Protein AF-A0A183T963-F1 (afdb_monomer)

pLDDT: mean 76.19, std 14.83, range [34.94, 96.5]

Foldseek 3Di:
DVVVCVVDVDDQQRVLVVLLVPADPVLSVVLVPDDPPDGSVRSVVSSVVVVVVVVPDDPDPVVVPPDCPPDPVNVVVVVVVVVVVVVVVVVVVVVVVVVVVVVVPPVPPVPVPPPPPPVQADPQCVVPNLNRPDGDPRHPDDHPPDD

Organism: Schistocephalus solidus (NCBI:txid70667)

Sequence (147 aa):
MQTLRGELHIDDKLFRGMFLERLHTDVQTVLASGSEDFSVSRLAEMADRMTEVQRFQPPSIAQLSTSPLLTPKEQLVTQMAIMTAEMASLTLQLARLTSRRSSSRSPSRHRSCSRRRTADVCWYHTNFGSKAHLCSSLCSLESPQGN

Structure (mmCIF, N/CA/C/O backbone):
data_AF-A0A183T963-F1
#
_entry.id   AF-A0A183T963-F1
#
loop_
_atom_site.group_PDB
_atom_site.id
_atom_site.type_symbol
_atom_site.label_atom_id
_atom_site.label_alt_id
_atom_site.label_comp_id
_atom_site.label_asym_id
_atom_site.label_entity_id
_atom_site.label_seq_id
_atom_site.pdbx_PDB_ins_code
_atom_site.Cartn_x
_atom_site.Cartn_y
_atom_site.Cartn_z
_atom_site.occupancy
_atom_site.B_iso_or_equiv
_atom_site.auth_seq_id
_atom_site.auth_comp_id
_atom_site.auth_asym_id
_atom_site.auth_atom_id
_atom_site.pdbx_PDB_model_num
ATOM 1 N N . MET A 1 1 ? -17.654 8.344 25.001 1.00 58.47 1 MET A N 1
ATOM 2 C CA . MET A 1 1 ? -18.674 7.379 24.521 1.00 58.47 1 MET A CA 1
ATOM 3 C C . MET A 1 1 ? -20.004 7.513 25.259 1.00 58.47 1 MET A C 1
ATOM 5 O O . MET A 1 1 ? -21.012 7.622 24.581 1.00 58.47 1 MET A O 1
ATOM 9 N N . GLN A 1 2 ? -20.046 7.602 26.597 1.00 60.16 2 GLN A N 1
ATOM 10 C CA . GLN A 1 2 ? -21.309 7.837 27.331 1.00 60.16 2 GLN A CA 1
ATOM 11 C C . GLN A 1 2 ? -22.009 9.162 26.971 1.00 60.16 2 GLN A C 1
ATOM 13 O O . GLN A 1 2 ? -23.231 9.225 26.966 1.00 60.16 2 GLN A O 1
ATOM 18 N N . THR A 1 3 ? -21.250 10.190 26.581 1.00 60.44 3 THR A N 1
ATOM 19 C CA . THR A 1 3 ? -21.779 11.494 26.147 1.00 60.44 3 THR A CA 1
ATOM 20 C C . THR A 1 3 ? -22.679 11.404 24.907 1.00 60.44 3 THR A C 1
ATOM 22 O O . THR A 1 3 ? -23.578 12.216 24.761 1.00 60.44 3 THR A O 1
ATOM 25 N N . LEU A 1 4 ? -22.498 10.392 24.043 1.00 60.12 4 LEU A N 1
ATOM 26 C CA . LEU A 1 4 ? -23.341 10.190 22.851 1.00 60.12 4 LEU A CA 1
ATOM 27 C C . LEU A 1 4 ? -24.723 9.603 23.190 1.00 60.12 4 LEU A C 1
ATOM 29 O O . LEU A 1 4 ? -25.673 9.801 22.441 1.00 60.12 4 LEU A O 1
ATOM 33 N N . ARG A 1 5 ? -24.843 8.897 24.322 1.00 59.41 5 ARG A N 1
ATOM 34 C CA . ARG A 1 5 ? -26.089 8.266 24.792 1.00 59.41 5 ARG A CA 1
ATOM 35 C C . ARG A 1 5 ? -27.029 9.263 25.485 1.00 59.41 5 ARG A C 1
ATOM 37 O O . ARG A 1 5 ? -28.201 8.968 25.662 1.00 59.41 5 ARG A O 1
ATOM 44 N N . GLY A 1 6 ? -26.523 10.431 25.892 1.00 55.97 6 GLY A N 1
ATOM 45 C CA . GLY A 1 6 ? -27.316 11.458 26.579 1.00 55.97 6 GLY A CA 1
ATOM 46 C C . GLY A 1 6 ? -28.289 12.220 25.673 1.00 55.97 6 GLY A C 1
ATOM 47 O O . GLY A 1 6 ? -29.271 12.756 26.170 1.00 55.97 6 GLY A O 1
ATOM 48 N N . GLU A 1 7 ? -28.036 12.245 24.361 1.00 59.03 7 GLU A N 1
ATOM 49 C CA . GLU A 1 7 ? -28.805 13.044 23.389 1.00 59.03 7 GLU A CA 1
ATOM 50 C C . GLU A 1 7 ? -29.708 12.184 22.489 1.00 59.03 7 GLU A C 1
ATOM 52 O O . GLU A 1 7 ? -30.734 12.635 21.988 1.00 59.03 7 GLU A O 1
ATOM 57 N N . LEU A 1 8 ? -29.350 10.910 22.315 1.00 61.31 8 LEU A N 1
ATOM 58 C CA . LEU A 1 8 ? -30.116 9.926 21.562 1.00 61.31 8 LEU A CA 1
ATOM 59 C C . LEU A 1 8 ? -30.476 8.801 22.529 1.00 61.31 8 LEU A C 1
ATOM 61 O O . LEU A 1 8 ? -29.585 8.148 23.070 1.00 61.31 8 LEU A O 1
ATOM 65 N N . HIS A 1 9 ? -31.772 8.576 22.751 1.00 70.12 9 HIS A N 1
ATOM 66 C CA . HIS A 1 9 ? -32.313 7.531 23.627 1.00 70.12 9 HIS A CA 1
ATOM 67 C C . HIS A 1 9 ? -32.106 6.129 23.008 1.00 70.12 9 HIS A C 1
ATOM 69 O O . HIS A 1 9 ? -33.054 5.434 22.646 1.00 70.12 9 HIS A O 1
ATOM 75 N N . ILE A 1 10 ? -30.842 5.754 22.804 1.00 76.00 10 ILE A N 1
ATOM 76 C CA . ILE A 1 10 ? -30.404 4.520 22.153 1.00 76.00 10 ILE A CA 1
ATOM 77 C C . ILE A 1 10 ? -30.518 3.377 23.161 1.00 76.00 10 ILE A C 1
ATOM 79 O O . ILE A 1 10 ? -30.009 3.477 24.277 1.00 76.00 10 ILE A O 1
ATOM 83 N N . ASP A 1 11 ? -31.166 2.289 22.743 1.00 83.06 11 ASP A N 1
ATOM 84 C CA . ASP A 1 11 ? -31.247 1.054 23.521 1.00 83.06 11 ASP A CA 1
ATOM 85 C C . ASP A 1 11 ? -29.850 0.482 23.811 1.00 83.06 11 ASP A C 1
ATOM 87 O O . ASP A 1 11 ? -28.959 0.503 22.955 1.00 83.06 11 ASP A O 1
ATOM 91 N N . ASP A 1 12 ? -29.650 -0.063 25.010 1.00 81.94 12 ASP A N 1
ATOM 92 C CA . ASP A 1 12 ? -28.324 -0.506 25.457 1.00 81.94 12 ASP A CA 1
ATOM 93 C C . ASP A 1 12 ? -27.750 -1.629 24.599 1.00 81.94 12 ASP A C 1
ATOM 95 O O . ASP A 1 12 ? -26.533 -1.686 24.393 1.00 81.94 12 ASP A O 1
ATOM 99 N N . LYS A 1 13 ? -28.611 -2.474 24.025 1.00 85.25 13 LYS A N 1
ATOM 100 C CA . LYS A 1 13 ? -28.183 -3.538 23.112 1.00 85.25 13 LYS A CA 1
ATOM 101 C C . LYS A 1 13 ? -27.670 -2.973 21.793 1.00 85.25 13 LYS A C 1
ATOM 103 O O . LYS A 1 13 ? -26.629 -3.408 21.303 1.00 85.25 13 LYS A O 1
ATOM 108 N N . LEU A 1 14 ? -28.354 -1.967 21.246 1.00 85.38 14 LEU A N 1
ATOM 109 C CA . LEU A 1 14 ? -27.917 -1.278 20.029 1.00 85.38 14 LEU A CA 1
ATOM 110 C C . LEU A 1 14 ? -26.607 -0.526 20.263 1.00 85.38 14 LEU A C 1
ATOM 112 O O . LEU A 1 14 ? -25.679 -0.627 19.459 1.00 85.38 14 LEU A O 1
ATOM 116 N N . PHE A 1 15 ? -26.500 0.178 21.391 1.00 85.50 15 PHE A N 1
ATOM 117 C CA . PHE A 1 15 ? -25.290 0.914 21.739 1.00 85.50 15 PHE A CA 1
ATOM 118 C C . PHE A 1 15 ? -24.091 -0.021 21.942 1.00 85.50 15 PHE A C 1
ATOM 120 O O . PHE A 1 15 ? -22.987 0.275 21.479 1.00 85.50 15 PHE A O 1
ATOM 127 N N . ARG A 1 16 ? -24.311 -1.185 22.567 1.00 87.81 16 ARG A N 1
ATOM 128 C CA . ARG A 1 16 ? -23.306 -2.249 22.675 1.00 87.81 16 ARG A CA 1
ATOM 129 C C . ARG A 1 16 ? -22.876 -2.769 21.303 1.00 87.81 16 ARG A C 1
ATOM 131 O O . ARG A 1 16 ? -21.676 -2.893 21.069 1.00 87.81 16 ARG A O 1
ATOM 138 N N . GLY A 1 17 ? -23.820 -3.038 20.401 1.00 88.88 17 GLY A N 1
ATOM 139 C CA . GLY A 1 17 ? -23.524 -3.491 19.039 1.00 88.88 17 GLY A CA 1
ATOM 140 C C . GLY A 1 17 ? -22.638 -2.502 18.279 1.00 88.88 17 GLY A C 1
ATOM 141 O O . GLY A 1 17 ? -21.560 -2.869 17.814 1.00 88.88 17 GLY A O 1
ATOM 142 N N . MET A 1 18 ? -23.028 -1.225 18.261 1.00 89.69 18 MET A N 1
ATOM 143 C CA . MET A 1 18 ? -22.242 -0.155 17.635 1.00 89.69 18 MET A CA 1
ATOM 144 C C . MET A 1 18 ? -20.863 0.026 18.279 1.00 89.69 18 MET A C 1
ATOM 146 O O . MET A 1 18 ? -19.904 0.389 17.602 1.00 89.69 18 MET A O 1
ATOM 150 N N . PHE A 1 19 ? -20.753 -0.176 19.594 1.00 89.81 19 PHE A N 1
ATOM 151 C CA . PHE A 1 19 ? -19.469 -0.108 20.282 1.00 89.81 19 PHE A CA 1
ATOM 152 C C . PHE A 1 19 ? -18.530 -1.221 19.804 1.00 89.81 19 PHE A C 1
ATOM 154 O O . PHE A 1 19 ? -17.397 -0.930 19.432 1.00 89.81 19 PHE A O 1
ATOM 161 N N . LEU A 1 20 ? -19.013 -2.466 19.762 1.00 90.62 20 LEU A N 1
ATOM 162 C CA . LEU A 1 20 ? -18.230 -3.627 19.332 1.00 90.62 20 LEU A CA 1
ATOM 163 C C . LEU A 1 20 ? -17.813 -3.537 17.859 1.00 90.62 20 LEU A C 1
ATOM 165 O O . LEU A 1 20 ? -16.685 -3.891 17.534 1.00 90.62 20 LEU A O 1
ATOM 169 N N . GLU A 1 21 ? -18.685 -3.028 16.986 1.00 90.94 21 GLU A N 1
ATOM 170 C CA . GLU A 1 21 ? -18.403 -2.854 15.553 1.00 90.94 21 GLU A CA 1
ATOM 171 C C . GLU A 1 21 ? -17.257 -1.864 15.276 1.00 90.94 21 GLU A C 1
ATOM 173 O O . GLU A 1 21 ? -16.584 -1.954 14.253 1.00 90.94 21 GLU A O 1
ATOM 178 N N . ARG A 1 22 ? -16.993 -0.925 16.194 1.00 89.06 22 ARG A N 1
ATOM 179 C CA . ARG A 1 22 ? -15.910 0.064 16.050 1.00 89.06 22 ARG A CA 1
ATOM 180 C C . ARG A 1 22 ? -14.556 -0.422 16.577 1.00 89.06 22 ARG A C 1
ATOM 182 O O . ARG A 1 22 ? -13.585 0.329 16.483 1.00 89.06 22 ARG A O 1
ATOM 189 N N . LEU A 1 23 ? -14.479 -1.624 17.150 1.00 90.31 23 LEU A N 1
ATOM 190 C CA . LEU A 1 23 ? -13.240 -2.199 17.681 1.00 90.31 23 LEU A CA 1
ATOM 191 C C . LEU A 1 23 ? -12.483 -2.996 16.615 1.00 90.31 23 LEU A C 1
ATOM 193 O O . LEU A 1 23 ? -13.053 -3.453 15.629 1.00 90.31 23 LEU A O 1
ATOM 197 N N . HIS A 1 24 ? -11.182 -3.199 16.837 1.00 87.31 24 HIS A N 1
ATOM 198 C CA . HIS A 1 24 ? -10.392 -4.111 16.011 1.00 87.31 24 HIS A CA 1
ATOM 199 C C . HIS A 1 24 ? -10.944 -5.540 16.115 1.00 87.31 24 HIS A C 1
ATOM 201 O O . HIS A 1 24 ? -11.337 -5.961 17.205 1.00 87.31 24 HIS A O 1
ATOM 207 N N . THR A 1 25 ? -10.922 -6.299 15.016 1.00 86.81 25 THR A N 1
ATOM 208 C CA . THR A 1 25 ? -11.516 -7.644 14.911 1.00 86.81 25 THR A CA 1
ATOM 209 C C . THR A 1 25 ? -11.077 -8.577 16.044 1.00 86.81 25 THR A C 1
ATOM 211 O O . THR A 1 25 ? -11.894 -9.285 16.632 1.00 86.81 25 THR A O 1
ATOM 214 N N . ASP A 1 26 ? -9.798 -8.535 16.417 1.00 86.31 26 ASP A N 1
ATOM 215 C CA . ASP A 1 26 ? -9.251 -9.379 17.487 1.00 86.31 26 ASP A CA 1
ATOM 216 C C . ASP A 1 26 ? -9.861 -9.054 18.859 1.00 86.31 26 ASP A C 1
ATOM 218 O O . ASP A 1 26 ? -10.132 -9.945 19.658 1.00 86.31 26 ASP A O 1
ATOM 222 N N . VAL A 1 27 ? -10.116 -7.774 19.135 1.00 90.31 27 VAL A N 1
ATOM 223 C CA . VAL A 1 27 ? -10.744 -7.326 20.385 1.00 90.31 27 VAL A CA 1
ATOM 224 C C . VAL A 1 27 ? -12.250 -7.585 20.330 1.00 90.31 27 VAL A C 1
ATOM 226 O O . VAL A 1 27 ? -12.835 -8.070 21.298 1.00 90.31 27 VAL A O 1
ATOM 229 N N . GLN A 1 28 ? -12.877 -7.321 19.181 1.00 92.06 28 GLN A N 1
ATOM 230 C CA . GLN A 1 28 ? -14.301 -7.543 18.955 1.00 92.06 28 GLN A CA 1
ATOM 231 C C . GLN A 1 28 ? -14.685 -9.008 19.176 1.00 92.06 28 GLN A C 1
ATOM 233 O O . GLN A 1 28 ? -15.668 -9.265 19.860 1.00 92.06 28 GLN A O 1
ATOM 238 N N . THR A 1 29 ? -13.921 -9.967 18.645 1.00 88.62 29 THR A N 1
ATOM 239 C CA . THR A 1 29 ? -14.221 -11.407 18.780 1.00 88.62 29 THR A CA 1
ATOM 240 C C . THR A 1 29 ? -14.242 -11.864 20.238 1.00 88.62 29 THR A C 1
ATOM 242 O O . THR A 1 29 ? -15.167 -12.562 20.657 1.00 88.62 29 THR A O 1
ATOM 245 N N . VAL A 1 30 ? -13.273 -11.419 21.039 1.00 89.56 30 VAL A N 1
ATOM 246 C CA . VAL A 1 30 ? -13.208 -11.748 22.468 1.00 89.56 30 VAL A CA 1
ATOM 247 C C . VAL A 1 30 ? -14.345 -11.070 23.228 1.00 89.56 30 VAL A C 1
ATOM 249 O O . VAL A 1 30 ? -15.054 -11.732 23.985 1.00 89.56 30 VAL A O 1
ATOM 252 N N . LEU A 1 31 ? -14.582 -9.777 23.001 1.00 90.50 31 LEU A N 1
ATOM 253 C CA . LEU A 1 31 ? -15.618 -9.035 23.724 1.00 90.50 31 LEU A CA 1
ATOM 254 C C . LEU A 1 31 ? -17.046 -9.419 23.314 1.00 90.50 31 LEU A C 1
ATOM 256 O O . LEU A 1 31 ? -17.944 -9.383 24.155 1.00 90.50 31 LEU A O 1
ATOM 260 N N . ALA A 1 32 ? -17.258 -9.833 22.063 1.00 87.50 32 ALA A N 1
ATOM 261 C CA . ALA A 1 32 ? -18.540 -10.340 21.578 1.00 87.50 32 ALA A CA 1
ATOM 262 C C . ALA A 1 32 ? -18.914 -11.683 22.224 1.00 87.50 32 ALA A C 1
ATOM 264 O O . ALA A 1 32 ? -20.096 -11.945 22.419 1.00 87.50 32 ALA A O 1
ATOM 265 N N . SER A 1 33 ? -17.925 -12.504 22.602 1.00 85.50 33 SER A N 1
ATOM 266 C CA . SER A 1 33 ? -18.153 -13.747 23.358 1.00 85.50 33 SER A CA 1
ATOM 267 C C . SER A 1 33 ? -18.423 -13.543 24.858 1.00 85.50 33 SER A C 1
ATOM 269 O O . SER A 1 33 ? -18.818 -14.484 25.545 1.00 85.50 33 SER A O 1
ATOM 271 N N . GLY A 1 34 ? -18.201 -12.335 25.389 1.00 81.25 34 GLY A N 1
ATOM 272 C CA . GLY A 1 34 ? -18.434 -12.019 26.800 1.00 81.25 34 GLY A CA 1
ATOM 273 C C . GLY A 1 34 ? -19.920 -11.864 27.143 1.00 81.25 34 GLY A C 1
ATOM 274 O O . GLY A 1 34 ? -20.744 -11.623 26.266 1.00 81.25 34 GLY A O 1
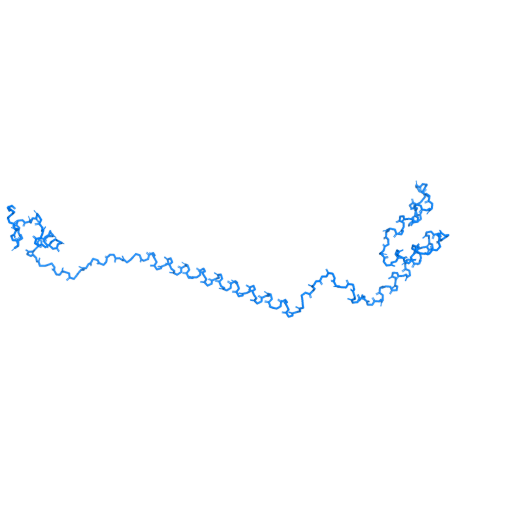ATOM 275 N N . SER A 1 35 ? -20.263 -11.932 28.438 1.00 75.94 35 SER A N 1
ATOM 276 C CA . SER A 1 35 ? -21.652 -11.773 28.911 1.00 75.94 35 SER A CA 1
ATOM 277 C C . SER A 1 35 ? -22.331 -10.518 28.338 1.00 75.94 35 SER A C 1
ATOM 279 O O . SER A 1 35 ? -21.731 -9.434 28.280 1.00 75.94 35 SER A O 1
ATOM 281 N N . GLU A 1 36 ? -23.597 -10.654 27.934 1.00 77.81 36 GLU A N 1
ATOM 282 C CA . GLU A 1 36 ? -24.447 -9.543 27.486 1.00 77.81 36 GLU A CA 1
ATOM 283 C C . GLU A 1 36 ? -24.691 -8.506 28.597 1.00 77.81 36 GLU A C 1
ATOM 285 O O . GLU A 1 36 ? -24.956 -7.344 28.297 1.00 77.81 36 GLU A O 1
ATOM 290 N N . ASP A 1 37 ? -24.481 -8.884 29.862 1.00 78.19 37 ASP A N 1
ATOM 291 C CA . ASP A 1 37 ? -24.742 -8.045 31.039 1.00 78.19 37 ASP A CA 1
ATOM 292 C C . ASP A 1 37 ? -23.679 -6.959 31.275 1.00 78.19 37 ASP A C 1
ATOM 294 O O . ASP A 1 37 ? -23.836 -6.085 32.132 1.00 78.19 37 ASP A O 1
ATOM 298 N N . PHE A 1 38 ? -22.559 -6.994 30.546 1.00 83.19 38 PHE A N 1
ATOM 299 C CA . PHE A 1 38 ? -21.538 -5.961 30.685 1.00 83.19 38 PHE A CA 1
ATOM 300 C C . PHE A 1 38 ? -22.031 -4.617 30.146 1.00 83.19 38 PHE A C 1
ATOM 302 O O . PHE A 1 38 ? -22.345 -4.474 28.963 1.00 83.19 38 PHE A O 1
ATOM 309 N N . SER A 1 39 ? -22.003 -3.601 31.014 1.00 86.88 39 SER A N 1
ATOM 310 C CA . SER A 1 39 ? -22.180 -2.210 30.595 1.00 86.88 39 SER A CA 1
ATOM 311 C C . SER A 1 39 ? -21.125 -1.812 29.557 1.00 86.88 39 SER A C 1
ATOM 313 O O . SER A 1 39 ? -19.977 -2.267 29.605 1.00 86.88 39 SER A O 1
ATOM 315 N N . VAL A 1 40 ? -21.478 -0.899 28.650 1.00 86.81 40 VAL A N 1
ATOM 316 C CA . VAL A 1 40 ? -20.550 -0.421 27.609 1.00 86.81 40 VAL A CA 1
ATOM 317 C C . VAL A 1 40 ? -19.296 0.227 28.201 1.00 86.81 40 VAL A C 1
ATOM 319 O O . VAL A 1 40 ? -18.215 0.106 27.639 1.00 86.81 40 VAL A O 1
ATOM 322 N N . SER A 1 41 ? -19.401 0.836 29.382 1.00 88.69 41 SER A N 1
ATOM 323 C CA . SER A 1 41 ? -18.250 1.362 30.126 1.00 88.69 41 SER A CA 1
ATOM 324 C C . SER A 1 41 ? -17.245 0.270 30.482 1.00 88.69 41 SER A C 1
ATOM 326 O O . SER A 1 41 ? -16.043 0.462 30.328 1.00 88.69 41 SER A O 1
ATOM 328 N N . ARG A 1 42 ? -17.739 -0.892 30.925 1.00 89.50 42 ARG A N 1
ATOM 329 C CA . ARG A 1 42 ? -16.887 -2.027 31.280 1.00 89.50 42 ARG A CA 1
ATOM 330 C C . ARG A 1 42 ? -16.293 -2.691 30.039 1.00 89.50 42 ARG A C 1
ATOM 332 O O . ARG A 1 42 ? -15.138 -3.099 30.071 1.00 89.50 42 ARG A O 1
ATOM 339 N N . LEU A 1 43 ? -17.056 -2.769 28.946 1.00 90.19 43 LEU A N 1
ATOM 340 C CA . LEU A 1 43 ? -16.538 -3.226 27.652 1.00 90.19 43 LEU A CA 1
ATOM 341 C C . LEU A 1 43 ? -15.423 -2.307 27.136 1.00 90.19 43 LEU A C 1
ATOM 343 O O . LEU A 1 43 ? -14.420 -2.811 26.643 1.00 90.19 43 LEU A O 1
ATOM 347 N N . ALA A 1 44 ? -15.567 -0.989 27.298 1.00 90.94 44 ALA A N 1
ATOM 348 C CA . ALA A 1 44 ? -14.539 -0.017 26.935 1.00 90.94 44 ALA A CA 1
ATOM 349 C C . ALA A 1 44 ? -13.260 -0.191 27.754 1.00 90.94 44 ALA A C 1
ATOM 351 O O . ALA A 1 44 ? -12.188 -0.318 27.174 1.00 90.94 44 ALA A O 1
ATOM 352 N N . GLU A 1 45 ? -13.378 -0.319 29.076 1.00 92.56 45 GLU A N 1
ATOM 353 C CA . GLU A 1 45 ? -12.225 -0.579 29.942 1.00 92.56 45 GLU A CA 1
ATOM 354 C C . GLU A 1 45 ? -11.481 -1.866 29.537 1.00 92.56 45 GLU A C 1
ATOM 356 O O . GLU A 1 45 ? -10.253 -1.895 29.477 1.00 92.56 45 GLU A O 1
ATOM 361 N N . MET A 1 46 ? -12.209 -2.942 29.216 1.00 92.25 46 MET A N 1
ATOM 362 C CA . MET A 1 46 ? -11.588 -4.188 28.753 1.00 92.25 46 MET A CA 1
ATOM 363 C C . MET A 1 46 ? -10.933 -4.036 27.376 1.00 92.25 46 MET A C 1
ATOM 365 O O . MET A 1 46 ? -9.820 -4.528 27.186 1.00 92.25 46 MET A O 1
ATOM 369 N N . ALA A 1 47 ? -11.585 -3.342 26.439 1.00 92.06 47 ALA A N 1
ATOM 370 C CA . ALA A 1 47 ? -11.030 -3.061 25.117 1.00 92.06 47 ALA A CA 1
ATOM 371 C C . ALA A 1 47 ? -9.719 -2.264 25.211 1.00 92.06 47 ALA A C 1
ATOM 373 O O . ALA A 1 47 ? -8.741 -2.615 24.546 1.00 92.06 47 ALA A O 1
ATOM 374 N N . ASP A 1 48 ? -9.673 -1.248 26.076 1.00 92.75 48 ASP A N 1
ATOM 375 C CA . ASP A 1 48 ? -8.483 -0.424 26.303 1.00 92.75 48 ASP A CA 1
ATOM 376 C C . ASP A 1 48 ? -7.322 -1.277 26.830 1.00 92.75 48 ASP A C 1
ATOM 378 O O . ASP A 1 48 ? -6.220 -1.240 26.279 1.00 92.75 48 ASP A O 1
ATOM 382 N N . ARG A 1 49 ? -7.581 -2.141 27.823 1.00 91.31 49 ARG A N 1
ATOM 383 C CA . ARG A 1 49 ? -6.562 -3.052 28.373 1.00 91.31 49 ARG A CA 1
ATOM 384 C C . ARG A 1 49 ? -6.057 -4.069 27.349 1.00 91.31 49 ARG A C 1
ATOM 386 O O . ARG A 1 49 ? -4.865 -4.362 27.317 1.00 91.31 49 ARG A O 1
ATOM 393 N N . MET A 1 50 ? -6.936 -4.615 26.509 1.00 89.94 50 MET A N 1
ATOM 394 C CA . MET A 1 50 ? -6.535 -5.540 25.441 1.00 89.94 50 MET A CA 1
ATOM 395 C C . MET A 1 50 ? -5.674 -4.845 24.382 1.00 89.94 50 MET A C 1
ATOM 397 O O . MET A 1 50 ? -4.674 -5.407 23.933 1.00 89.94 50 MET A O 1
ATOM 401 N N . THR A 1 51 ? -6.031 -3.610 24.029 1.00 87.31 51 THR A N 1
ATOM 402 C CA . THR A 1 51 ? -5.280 -2.793 23.069 1.00 87.31 51 THR A CA 1
ATOM 403 C C . THR A 1 51 ? -3.902 -2.422 23.619 1.00 87.31 51 THR A C 1
ATOM 405 O O . THR A 1 51 ? -2.908 -2.455 22.892 1.00 87.31 51 THR A O 1
ATOM 408 N N . GLU A 1 52 ? -3.814 -2.123 24.917 1.00 87.50 52 GLU A N 1
ATOM 409 C CA . GLU A 1 52 ? -2.544 -1.873 25.598 1.00 87.50 52 GLU A CA 1
ATOM 410 C C . GLU A 1 52 ? -1.633 -3.107 25.554 1.00 87.50 52 GLU A C 1
ATOM 412 O O . GLU A 1 52 ? -0.473 -2.991 25.167 1.00 87.50 52 GLU A O 1
ATOM 417 N N . VAL A 1 53 ? -2.160 -4.303 25.841 1.00 83.69 53 VAL A N 1
ATOM 418 C CA . VAL A 1 53 ? -1.392 -5.557 25.737 1.00 83.69 53 VAL A CA 1
ATOM 419 C C . VAL A 1 53 ? -0.938 -5.822 24.300 1.00 83.69 53 VAL A C 1
ATOM 421 O O . VAL A 1 53 ? 0.227 -6.161 24.088 1.00 83.69 53 VAL A O 1
ATOM 424 N N . GLN A 1 54 ? -1.812 -5.629 23.306 1.00 78.31 54 GLN A N 1
ATOM 425 C CA . GLN A 1 54 ? -1.456 -5.794 21.891 1.00 78.31 54 GLN A CA 1
ATOM 426 C C . GLN A 1 54 ? -0.329 -4.854 21.454 1.00 78.31 54 GLN A C 1
ATOM 428 O O . GLN A 1 54 ? 0.516 -5.260 20.662 1.00 78.31 54 GLN A O 1
ATOM 433 N N . ARG A 1 55 ? -0.251 -3.635 22.001 1.00 72.31 55 ARG A N 1
ATOM 434 C CA . ARG A 1 55 ? 0.834 -2.686 21.697 1.00 72.31 55 ARG A CA 1
ATOM 435 C C . ARG A 1 55 ? 2.219 -3.219 22.078 1.00 72.31 55 ARG A C 1
ATOM 437 O O . ARG A 1 55 ? 3.209 -2.844 21.453 1.00 72.31 55 ARG A O 1
ATOM 444 N N . PHE A 1 56 ? 2.291 -4.065 23.104 1.00 69.56 56 PHE A N 1
ATOM 445 C CA . PHE A 1 56 ? 3.538 -4.675 23.570 1.00 69.56 56 PHE A CA 1
ATOM 446 C C . PHE A 1 56 ? 3.795 -6.055 22.965 1.00 69.56 56 PHE A C 1
ATOM 448 O O . PHE A 1 56 ? 4.883 -6.604 23.149 1.00 69.56 56 PHE A O 1
ATOM 455 N N . GLN A 1 57 ? 2.828 -6.619 22.238 1.00 69.00 57 GLN A N 1
ATOM 456 C CA . GLN A 1 57 ? 3.050 -7.850 21.501 1.00 69.00 57 GLN A CA 1
ATOM 457 C C . GLN A 1 57 ? 3.692 -7.536 20.146 1.00 69.00 57 GLN A C 1
ATOM 459 O O . GLN A 1 57 ? 3.204 -6.674 19.413 1.00 69.00 57 GLN A O 1
ATOM 464 N N . PRO A 1 58 ? 4.787 -8.225 19.777 1.00 63.09 58 PRO A N 1
ATOM 465 C CA . PRO A 1 58 ? 5.271 -8.157 18.410 1.00 63.09 58 PRO A CA 1
ATOM 466 C C . PRO A 1 58 ? 4.142 -8.635 17.482 1.00 63.09 58 PRO A C 1
ATOM 468 O O . PRO A 1 58 ? 3.477 -9.622 17.815 1.00 63.09 58 PRO A O 1
ATOM 471 N N . PRO A 1 59 ? 3.899 -7.957 16.344 1.00 61.31 59 PRO A N 1
ATOM 472 C CA . PRO A 1 59 ? 2.879 -8.387 15.399 1.00 61.31 59 PRO A CA 1
ATOM 473 C C . PRO A 1 59 ? 3.121 -9.857 15.066 1.00 61.31 59 PRO A C 1
ATOM 475 O O . PRO A 1 59 ? 4.228 -10.240 14.676 1.00 61.31 59 PRO A O 1
ATOM 478 N N . SER A 1 60 ? 2.102 -10.689 15.285 1.00 58.34 60 SER A N 1
ATOM 479 C CA . SER A 1 60 ? 2.183 -12.111 14.975 1.00 58.34 60 SER A CA 1
ATOM 480 C C . SER A 1 60 ? 2.559 -12.254 13.503 1.00 5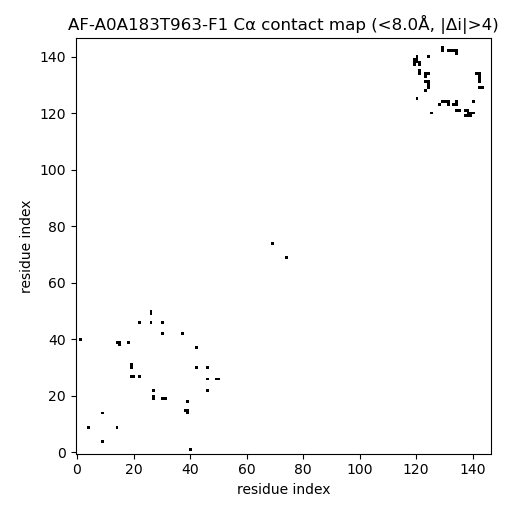8.34 60 SER A C 1
ATOM 482 O O . SER A 1 60 ? 1.824 -11.822 12.613 1.00 58.34 60 SER A O 1
ATOM 484 N N . ILE A 1 61 ? 3.724 -12.856 13.248 1.00 55.88 61 ILE A N 1
ATOM 485 C CA . ILE A 1 61 ? 4.331 -13.012 11.915 1.00 55.88 61 ILE A CA 1
ATOM 486 C C . ILE A 1 61 ? 3.359 -13.708 10.937 1.00 55.88 61 ILE A C 1
ATOM 488 O O . ILE A 1 61 ? 3.453 -13.527 9.725 1.00 55.88 61 ILE A O 1
ATOM 492 N N . ALA A 1 62 ? 2.369 -14.443 11.454 1.00 57.06 62 ALA A N 1
ATOM 493 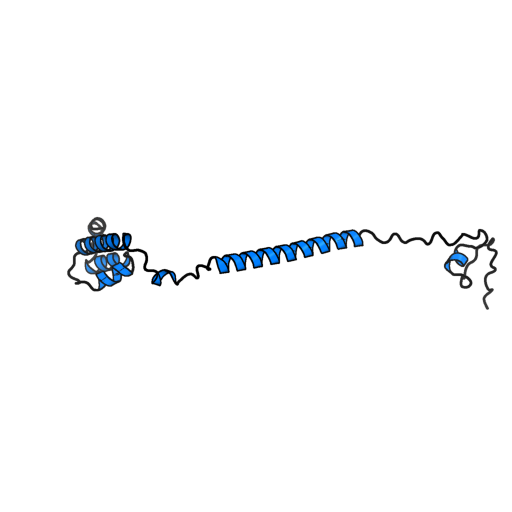C CA . ALA A 1 62 ? 1.342 -15.120 10.670 1.00 57.06 62 ALA A CA 1
ATOM 494 C C . ALA A 1 62 ? 0.404 -14.169 9.893 1.00 57.06 62 ALA A C 1
ATOM 496 O O . ALA A 1 62 ? -0.061 -14.538 8.816 1.00 57.06 62 ALA A O 1
ATOM 497 N N . GLN A 1 63 ? 0.146 -12.946 10.378 1.00 48.56 63 GLN A N 1
ATOM 498 C CA . GLN A 1 63 ? -0.788 -12.007 9.728 1.00 48.56 63 GLN A CA 1
ATOM 499 C C . GLN A 1 63 ? -0.159 -11.180 8.594 1.00 48.56 63 GLN A C 1
ATOM 501 O O . GLN A 1 63 ? -0.878 -10.542 7.832 1.00 48.56 63 GLN A O 1
ATOM 506 N N . LEU A 1 64 ? 1.165 -11.225 8.419 1.00 48.53 64 LEU A N 1
ATOM 507 C CA . LEU A 1 64 ? 1.856 -10.501 7.343 1.00 48.53 64 LEU A CA 1
ATOM 508 C C . LEU A 1 64 ? 1.801 -11.222 5.982 1.00 48.53 64 LEU A C 1
ATOM 510 O O . LEU A 1 64 ? 2.365 -10.736 5.007 1.00 48.53 64 LEU A O 1
ATOM 514 N N . SER A 1 65 ? 1.102 -12.357 5.884 1.00 51.00 65 SER A N 1
ATOM 515 C CA . SER A 1 65 ? 1.041 -13.162 4.652 1.00 51.00 65 SER A CA 1
ATOM 516 C C . SER A 1 65 ? 0.092 -12.624 3.569 1.00 51.00 65 SER A C 1
ATOM 518 O O . SER A 1 65 ? -0.058 -13.265 2.533 1.00 51.00 65 SER A O 1
ATOM 520 N N . THR A 1 66 ? -0.551 -11.465 3.748 1.00 52.22 66 THR A N 1
ATOM 521 C CA . THR A 1 66 ? -1.462 -10.896 2.729 1.00 52.22 66 THR A CA 1
ATOM 522 C C . THR A 1 66 ? -0.798 -9.921 1.759 1.00 52.22 66 THR A C 1
ATOM 524 O O . THR A 1 66 ? -1.468 -9.375 0.886 1.00 52.22 66 THR A O 1
ATOM 527 N N . SER A 1 67 ? 0.517 -9.730 1.847 1.00 53.72 67 SER A N 1
ATOM 528 C CA . SER A 1 67 ? 1.288 -9.092 0.784 1.00 53.72 67 SER A CA 1
ATOM 529 C C . SER A 1 67 ? 2.555 -9.907 0.567 1.00 53.72 67 SER A C 1
ATOM 531 O O . SER A 1 67 ? 3.281 -10.126 1.540 1.00 53.72 67 SER A O 1
ATOM 533 N N . PRO A 1 68 ? 2.854 -10.381 -0.657 1.00 55.53 68 PRO A N 1
ATOM 534 C CA . PRO A 1 68 ? 4.171 -10.909 -0.942 1.00 55.53 68 PRO A CA 1
ATOM 535 C C . PRO A 1 68 ? 5.124 -9.718 -0.865 1.00 55.53 68 PRO A C 1
ATOM 537 O O . PRO A 1 68 ? 5.339 -9.001 -1.842 1.00 55.53 68 PRO A O 1
ATOM 540 N N . LEU A 1 69 ? 5.655 -9.456 0.330 1.00 61.34 69 LEU A N 1
ATOM 541 C CA . LEU A 1 69 ? 6.814 -8.603 0.489 1.00 61.34 69 LEU A CA 1
ATOM 542 C C . LEU A 1 69 ? 7.923 -9.320 -0.274 1.00 61.34 69 LEU A C 1
ATOM 544 O O . LEU A 1 69 ? 8.494 -10.283 0.238 1.00 61.34 69 LEU A O 1
ATOM 548 N N .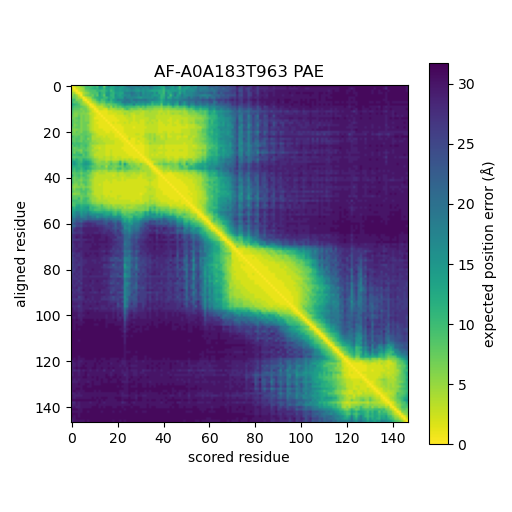 LEU A 1 70 ? 8.131 -8.908 -1.531 1.00 61.47 70 LEU A N 1
ATOM 549 C CA . LEU A 1 70 ? 9.173 -9.450 -2.393 1.00 61.47 70 LEU A CA 1
ATOM 550 C C . LEU A 1 70 ? 10.441 -9.489 -1.560 1.00 61.47 70 LEU A C 1
ATOM 552 O O . LEU A 1 70 ? 10.875 -8.467 -1.017 1.00 61.47 70 LEU A O 1
ATOM 556 N N . THR A 1 71 ? 10.996 -10.684 -1.406 1.00 77.06 71 THR A N 1
ATOM 557 C CA . THR A 1 71 ? 12.237 -10.839 -0.662 1.00 77.06 71 THR A CA 1
ATOM 558 C C . THR A 1 71 ? 13.276 -9.888 -1.270 1.00 77.06 71 THR A C 1
ATOM 560 O O . THR A 1 71 ? 13.233 -9.631 -2.479 1.00 77.06 71 THR A O 1
ATOM 563 N N . PRO A 1 72 ? 14.246 -9.367 -0.496 1.00 76.06 72 PRO A N 1
ATOM 564 C CA . PRO A 1 72 ? 15.266 -8.461 -1.036 1.00 76.06 72 PRO A CA 1
ATOM 565 C C . PRO A 1 72 ? 15.928 -9.004 -2.315 1.00 76.06 72 PRO A C 1
ATOM 567 O O . PRO A 1 72 ? 16.262 -8.255 -3.228 1.00 76.06 72 PRO A O 1
ATOM 570 N N . LYS A 1 73 ? 16.032 -10.335 -2.424 1.00 77.81 73 LYS A N 1
ATOM 571 C CA . LYS A 1 73 ? 16.493 -11.054 -3.614 1.00 77.81 73 LYS A CA 1
ATOM 572 C C . LYS A 1 73 ? 15.557 -10.901 -4.821 1.00 77.81 73 LYS A C 1
ATOM 574 O O . LYS A 1 73 ? 16.038 -10.622 -5.914 1.00 77.81 73 LYS A O 1
ATOM 579 N N . GLU A 1 74 ? 14.251 -11.075 -4.657 1.00 80.62 74 GLU A N 1
ATOM 580 C CA . GLU A 1 74 ? 13.272 -10.919 -5.744 1.00 80.62 74 GLU A CA 1
ATOM 581 C C . GLU A 1 74 ? 13.158 -9.464 -6.205 1.00 80.62 74 GLU A C 1
ATOM 583 O O . GLU A 1 74 ? 13.065 -9.199 -7.406 1.00 80.62 74 GLU A O 1
ATOM 588 N N . GLN A 1 75 ? 13.258 -8.508 -5.278 1.00 84.75 75 GLN A N 1
ATOM 589 C CA . GLN A 1 75 ? 13.309 -7.086 -5.613 1.00 84.75 75 GLN A CA 1
ATOM 590 C C . GLN A 1 75 ? 14.563 -6.746 -6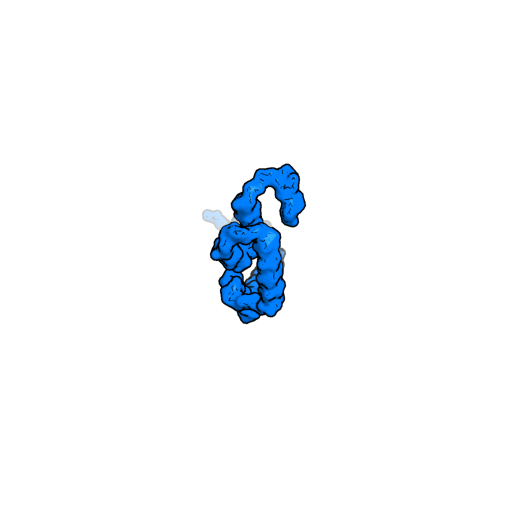.437 1.00 84.75 75 GLN A C 1
ATOM 592 O O . GLN A 1 75 ? 14.476 -5.990 -7.406 1.00 84.75 75 GLN A O 1
ATOM 597 N N . LEU A 1 76 ? 15.720 -7.327 -6.098 1.00 88.62 76 LEU A N 1
ATOM 598 C CA . LEU A 1 76 ? 16.954 -7.170 -6.876 1.00 88.62 76 LEU A CA 1
ATOM 599 C C . LEU A 1 76 ? 16.844 -7.799 -8.270 1.00 88.62 76 LEU A C 1
ATOM 601 O O . LEU A 1 76 ? 17.245 -7.172 -9.249 1.00 88.62 76 LEU A O 1
ATOM 605 N N . VAL A 1 77 ? 16.272 -9.001 -8.387 1.00 91.06 77 VAL A N 1
ATOM 606 C CA . VAL A 1 77 ? 16.038 -9.655 -9.689 1.00 91.06 77 VAL A CA 1
ATOM 607 C C . VAL A 1 77 ? 15.104 -8.817 -10.561 1.00 91.06 77 VAL A C 1
ATOM 609 O O . VAL A 1 77 ? 15.383 -8.612 -11.741 1.00 91.06 77 VAL A O 1
ATOM 612 N N . THR A 1 78 ? 14.042 -8.270 -9.972 1.00 88.94 78 THR A N 1
ATOM 613 C CA . THR A 1 78 ? 13.084 -7.414 -10.682 1.00 88.94 78 THR A CA 1
ATOM 614 C C . THR A 1 78 ? 13.742 -6.118 -11.157 1.00 88.94 78 THR A C 1
ATOM 616 O O . THR A 1 78 ? 13.585 -5.740 -12.315 1.00 88.94 78 THR A O 1
ATOM 619 N N . GLN A 1 79 ? 14.550 -5.468 -10.313 1.00 92.00 79 GLN A N 1
ATOM 620 C CA . GLN A 1 79 ? 15.303 -4.274 -10.711 1.00 92.00 79 GLN A CA 1
ATOM 621 C C . GLN A 1 79 ? 16.327 -4.567 -11.816 1.00 92.00 79 GLN A C 1
ATOM 623 O O . GLN A 1 79 ? 16.440 -3.791 -12.763 1.00 92.00 79 GLN A O 1
ATOM 628 N N . MET A 1 80 ? 17.028 -5.703 -11.753 1.00 94.44 80 MET A N 1
ATOM 629 C CA . MET A 1 80 ? 17.940 -6.123 -12.824 1.00 94.44 80 MET A CA 1
ATOM 630 C C . MET A 1 80 ? 17.198 -6.391 -14.142 1.00 94.44 80 MET A C 1
ATOM 632 O O . MET A 1 80 ? 17.680 -6.003 -15.209 1.00 94.44 80 MET A O 1
ATOM 636 N N . ALA A 1 81 ? 16.010 -6.999 -14.092 1.00 93.25 81 ALA A N 1
ATOM 637 C CA . ALA A 1 81 ? 15.174 -7.217 -15.272 1.00 93.25 81 ALA A CA 1
ATOM 638 C C . ALA A 1 81 ? 14.702 -5.891 -15.901 1.00 93.25 81 ALA A C 1
ATOM 640 O O . ALA A 1 81 ? 14.751 -5.731 -17.120 1.00 93.25 81 ALA A O 1
ATOM 641 N N . ILE A 1 82 ? 14.316 -4.910 -15.082 1.00 95.19 82 ILE A N 1
ATOM 642 C CA . ILE A 1 82 ? 13.923 -3.575 -15.561 1.00 95.19 82 ILE A CA 1
ATOM 643 C C . ILE A 1 82 ? 15.118 -2.867 -16.210 1.00 95.19 82 ILE A C 1
ATOM 645 O O . ILE A 1 82 ? 15.027 -2.421 -17.352 1.00 95.19 82 ILE A O 1
ATOM 649 N N . MET A 1 83 ? 16.266 -2.836 -15.531 1.00 95.94 83 MET A N 1
ATOM 650 C CA . MET A 1 83 ? 17.462 -2.155 -16.032 1.00 95.94 83 MET A CA 1
ATOM 651 C C . MET A 1 83 ? 17.980 -2.780 -17.339 1.00 95.94 83 MET A C 1
ATOM 653 O O . MET A 1 83 ? 18.415 -2.074 -18.248 1.00 95.94 83 MET A O 1
ATOM 657 N N . THR A 1 84 ? 17.903 -4.107 -17.479 1.00 95.56 84 THR A N 1
ATOM 658 C CA . THR A 1 84 ? 18.271 -4.794 -18.731 1.00 95.56 84 THR A CA 1
ATOM 659 C C . THR A 1 84 ? 17.299 -4.490 -19.872 1.00 95.56 84 THR A C 1
ATOM 661 O O . THR A 1 84 ? 17.748 -4.276 -21.002 1.00 95.56 84 THR A O 1
ATOM 664 N N . ALA A 1 85 ? 15.996 -4.381 -19.597 1.00 95.56 85 ALA A N 1
ATOM 665 C CA . ALA A 1 85 ? 15.004 -3.961 -20.586 1.00 95.56 85 ALA A CA 1
ATOM 666 C C . ALA A 1 85 ? 15.216 -2.504 -21.042 1.00 95.56 85 ALA A C 1
ATOM 668 O O . ALA A 1 85 ? 15.137 -2.208 -22.239 1.00 95.56 85 ALA A O 1
ATOM 669 N N . GLU A 1 86 ? 15.551 -1.599 -20.120 1.00 96.00 86 GLU A N 1
ATOM 670 C CA . GLU A 1 86 ? 15.888 -0.209 -20.444 1.00 96.00 86 GLU A CA 1
ATOM 671 C C . GLU A 1 86 ? 17.152 -0.116 -21.307 1.00 96.00 86 GLU A C 1
ATOM 673 O O . GLU A 1 86 ? 17.146 0.567 -22.334 1.00 96.00 86 GLU A O 1
ATOM 678 N N . MET A 1 87 ? 18.206 -0.870 -20.972 1.00 96.50 87 MET A N 1
ATOM 679 C CA . MET A 1 87 ? 19.412 -0.953 -21.805 1.00 96.50 87 MET A CA 1
ATOM 680 C C . MET A 1 87 ? 19.109 -1.496 -23.211 1.00 96.50 87 MET A C 1
ATOM 682 O O . MET A 1 87 ? 19.610 -0.960 -24.205 1.00 96.50 87 MET A O 1
ATOM 686 N N . ALA A 1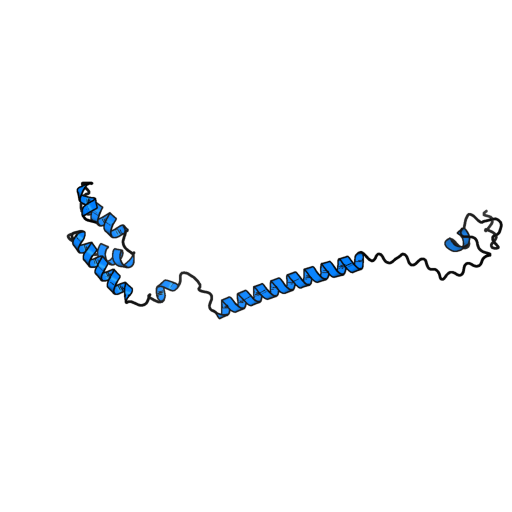 88 ? 18.254 -2.515 -23.334 1.00 94.94 88 ALA A N 1
ATOM 687 C CA . ALA A 1 88 ? 17.821 -3.035 -24.633 1.00 94.94 88 ALA A CA 1
ATOM 688 C C . ALA A 1 88 ? 17.037 -1.984 -25.449 1.00 94.94 88 ALA A C 1
ATOM 690 O O . ALA A 1 88 ? 17.242 -1.836 -26.656 1.00 94.94 88 ALA A O 1
ATOM 691 N N . SER A 1 89 ? 16.183 -1.192 -24.796 1.00 95.38 89 SER A N 1
ATOM 692 C CA . SER A 1 89 ? 15.455 -0.093 -25.442 1.00 95.38 89 SER A CA 1
ATOM 693 C C . SER A 1 89 ? 16.396 1.019 -25.920 1.00 95.38 89 SER A C 1
ATOM 695 O O . SER A 1 89 ? 16.311 1.462 -27.069 1.00 95.38 89 SER A O 1
ATOM 697 N N . LEU A 1 90 ? 17.346 1.436 -25.079 1.00 96.06 90 LEU A N 1
ATOM 698 C CA . LEU A 1 90 ? 18.320 2.476 -25.419 1.00 96.06 90 LEU A CA 1
ATOM 699 C C . LEU A 1 90 ? 19.240 2.048 -26.567 1.00 96.06 90 LEU A C 1
ATOM 701 O O . LEU A 1 90 ? 19.458 2.818 -27.504 1.00 96.06 90 LEU A O 1
ATOM 705 N N . THR A 1 91 ? 19.736 0.809 -26.548 1.00 94.44 91 THR A N 1
ATOM 706 C CA . THR A 1 91 ? 20.563 0.269 -27.642 1.00 94.44 91 THR A CA 1
ATOM 707 C C . THR A 1 91 ? 19.798 0.231 -28.967 1.00 94.44 91 THR A C 1
ATOM 709 O O . THR A 1 91 ? 20.340 0.637 -30.000 1.00 94.44 91 THR A O 1
ATOM 712 N N . LEU A 1 92 ? 18.514 -0.142 -28.949 1.00 93.62 92 LEU A N 1
ATOM 713 C CA . LEU A 1 92 ? 17.640 -0.085 -30.124 1.00 93.62 92 LEU A CA 1
ATOM 714 C C . LEU A 1 92 ? 17.458 1.352 -30.642 1.00 93.62 92 LEU A C 1
ATOM 716 O O . LEU A 1 92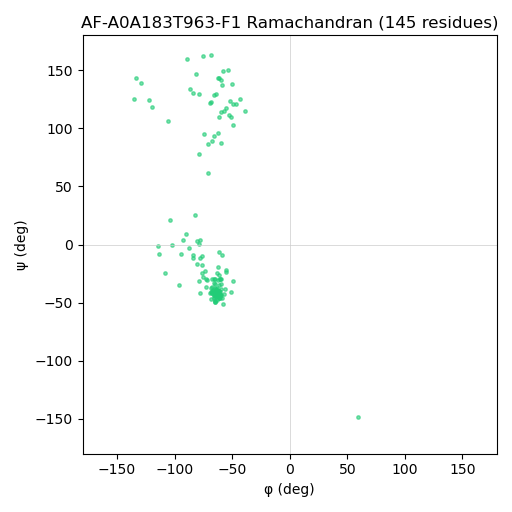 ? 17.505 1.590 -31.853 1.00 93.62 92 LEU A O 1
ATOM 720 N N . GLN A 1 93 ? 17.250 2.323 -29.749 1.00 93.25 93 GLN A N 1
ATOM 721 C CA . GLN A 1 93 ? 17.123 3.733 -30.130 1.00 93.25 93 GLN A CA 1
ATOM 722 C C . GLN A 1 93 ? 18.412 4.263 -30.765 1.00 93.25 93 GLN A C 1
ATOM 724 O O . GLN A 1 93 ? 18.355 4.898 -31.822 1.00 93.25 93 GLN A O 1
ATOM 729 N N . LEU A 1 94 ? 19.573 3.942 -30.188 1.00 92.38 94 LEU A N 1
ATOM 730 C CA . LEU A 1 94 ? 20.872 4.308 -30.754 1.00 92.38 94 LEU A CA 1
ATOM 731 C C . LEU A 1 94 ? 21.079 3.694 -32.143 1.00 92.38 94 LEU A C 1
ATOM 733 O O . LEU A 1 94 ? 21.473 4.411 -33.062 1.00 92.38 94 LEU A O 1
ATOM 737 N N . ALA A 1 95 ? 20.742 2.415 -32.336 1.00 88.44 95 ALA A N 1
ATOM 738 C CA . ALA A 1 95 ? 20.817 1.757 -33.643 1.00 88.44 95 ALA A CA 1
ATOM 739 C C . ALA A 1 95 ? 19.926 2.439 -34.701 1.00 88.44 95 ALA A C 1
ATOM 741 O O . ALA A 1 95 ? 20.314 2.597 -35.862 1.00 88.44 95 ALA A O 1
ATOM 742 N N . ARG A 1 96 ? 18.735 2.906 -34.308 1.00 86.50 96 ARG A N 1
ATOM 743 C CA . ARG A 1 96 ? 17.837 3.660 -35.201 1.00 86.50 96 ARG A CA 1
ATOM 744 C C . ARG A 1 96 ? 18.399 5.036 -35.559 1.00 86.50 96 ARG A C 1
ATOM 746 O O . ARG A 1 96 ? 18.288 5.455 -36.713 1.00 86.50 96 ARG A O 1
ATOM 753 N N . LEU A 1 97 ? 19.003 5.740 -34.603 1.00 86.75 97 LEU A N 1
ATOM 754 C CA . LEU A 1 97 ? 19.615 7.051 -34.840 1.00 86.75 97 LEU A CA 1
ATOM 755 C C . LEU A 1 97 ? 20.844 6.952 -35.753 1.00 86.75 97 LEU A C 1
ATOM 757 O O . LEU A 1 97 ? 20.992 7.760 -36.675 1.00 86.75 97 LEU A O 1
ATOM 761 N N . THR A 1 98 ? 21.697 5.944 -35.555 1.00 79.62 98 THR A N 1
ATOM 762 C CA . THR A 1 98 ? 22.871 5.715 -36.411 1.00 79.62 98 THR A CA 1
ATOM 763 C C . THR A 1 98 ? 22.468 5.300 -37.827 1.00 79.62 98 THR A C 1
ATOM 765 O O . THR A 1 98 ? 23.028 5.834 -38.786 1.00 79.62 98 THR A O 1
ATOM 768 N N . SER A 1 99 ? 21.443 4.453 -37.978 1.00 73.56 99 SER A N 1
ATOM 769 C CA . SER A 1 99 ? 20.879 4.066 -39.281 1.00 73.56 99 SER A CA 1
ATOM 770 C C . SER A 1 99 ? 20.288 5.255 -40.059 1.00 73.56 99 SER A C 1
ATOM 772 O O . SER A 1 99 ? 20.509 5.401 -41.263 1.00 73.56 99 SER A O 1
ATOM 774 N N . ARG A 1 100 ? 19.593 6.180 -39.385 1.00 63.31 100 ARG A N 1
ATOM 775 C CA . ARG A 1 100 ? 19.088 7.404 -40.038 1.00 63.31 100 ARG A CA 1
ATOM 776 C C . ARG A 1 100 ? 20.217 8.318 -40.513 1.00 63.31 100 ARG A C 1
ATOM 778 O O . ARG A 1 100 ? 20.090 8.946 -41.563 1.00 63.31 100 ARG A O 1
ATOM 785 N N . ARG A 1 101 ? 21.334 8.369 -39.779 1.00 59.41 101 ARG A N 1
ATOM 786 C CA . ARG A 1 101 ? 22.517 9.162 -40.152 1.00 59.41 101 ARG A CA 1
ATOM 787 C C . ARG A 1 101 ? 23.288 8.562 -41.332 1.00 59.41 101 ARG A C 1
ATOM 789 O O . ARG A 1 101 ? 23.904 9.310 -42.088 1.00 59.41 101 ARG A O 1
ATOM 796 N N . SER A 1 102 ? 23.255 7.241 -41.509 1.00 58.88 102 SER A N 1
ATOM 797 C CA . SER A 1 102 ? 23.814 6.587 -42.696 1.00 58.88 102 SER A CA 1
ATOM 798 C C . SER A 1 102 ? 22.884 6.676 -43.910 1.00 58.88 102 SER A C 1
ATOM 800 O O . SER A 1 102 ? 23.385 6.823 -45.019 1.00 58.88 102 SER A O 1
ATOM 802 N N . SER A 1 103 ? 21.558 6.697 -43.724 1.00 56.72 103 SER A N 1
ATOM 803 C CA . SER A 1 103 ? 20.593 6.870 -44.824 1.00 56.72 103 SER A CA 1
ATOM 804 C C . SER A 1 103 ? 20.490 8.310 -45.353 1.00 56.72 103 SER A C 1
ATOM 806 O O . SER A 1 103 ? 20.152 8.497 -46.521 1.00 56.72 103 SER A O 1
ATOM 808 N N . SER A 1 104 ? 20.768 9.336 -44.536 1.00 56.47 104 SER A N 1
ATOM 809 C CA . SER A 1 104 ? 20.770 10.741 -44.988 1.00 56.47 104 SER A CA 1
ATOM 810 C C . SER A 1 104 ? 22.009 11.112 -45.805 1.00 56.47 104 SER A C 1
ATOM 812 O O . SER A 1 104 ? 21.986 12.068 -46.580 1.00 56.47 104 SER A O 1
ATOM 814 N N . ARG A 1 105 ? 23.070 10.303 -45.723 1.00 55.03 105 ARG A N 1
ATOM 815 C CA . ARG A 1 105 ? 24.092 10.243 -46.764 1.00 55.03 105 ARG A CA 1
ATOM 816 C C . ARG A 1 105 ? 23.536 9.392 -47.895 1.00 55.03 105 ARG A C 1
ATOM 818 O O . ARG A 1 105 ? 23.911 8.235 -48.053 1.00 55.03 105 ARG A O 1
ATOM 825 N N . SER A 1 106 ? 22.652 9.981 -48.701 1.00 56.81 106 SER A N 1
ATOM 826 C CA . SER A 1 106 ? 22.495 9.498 -50.074 1.00 56.81 106 SER A CA 1
ATOM 827 C C . SER A 1 106 ? 23.908 9.266 -50.608 1.00 56.81 106 SER A C 1
ATOM 829 O O . SER A 1 106 ? 24.716 10.197 -50.496 1.00 56.81 106 SER A O 1
ATOM 831 N N . PRO A 1 107 ? 24.261 8.072 -51.123 1.00 54.84 107 PRO A N 1
ATOM 832 C CA . PRO A 1 107 ? 25.483 7.935 -51.887 1.00 54.84 107 PRO A CA 1
ATOM 833 C C . PRO A 1 107 ? 25.373 9.026 -52.935 1.00 54.84 107 PRO A C 1
ATOM 835 O O . PRO A 1 107 ? 24.443 8.999 -53.751 1.00 54.84 107 PRO A O 1
ATOM 838 N N . SER A 1 108 ? 26.218 10.059 -52.837 1.00 56.88 108 SER A N 1
ATOM 839 C CA . SER A 1 108 ? 26.308 11.030 -53.910 1.00 56.88 108 SER A CA 1
ATOM 840 C C . SER A 1 108 ? 26.460 10.157 -55.137 1.00 56.88 108 SER A C 1
ATOM 842 O O . SER A 1 108 ? 27.292 9.247 -55.133 1.00 56.88 108 SER A O 1
ATOM 844 N N . ARG A 1 109 ? 25.531 10.285 -56.095 1.00 55.41 109 ARG A N 1
ATOM 845 C CA . ARG A 1 109 ? 25.635 9.578 -57.367 1.00 55.41 109 ARG A CA 1
ATOM 846 C C . ARG A 1 109 ? 27.046 9.871 -57.813 1.00 55.41 109 ARG A C 1
ATOM 848 O O . ARG A 1 109 ? 27.331 11.009 -58.190 1.00 55.41 109 ARG A O 1
ATOM 855 N N . HIS A 1 110 ? 27.928 8.893 -57.645 1.00 55.66 110 HIS A N 1
ATOM 856 C CA . HIS A 1 110 ? 29.316 9.016 -57.996 1.00 55.66 110 HIS A CA 1
ATOM 857 C C . HIS A 1 110 ? 29.229 9.007 -59.507 1.00 55.66 110 HIS A C 1
ATOM 859 O O . HIS A 1 110 ? 29.189 7.952 -60.135 1.00 55.66 110 HIS A O 1
ATOM 865 N N . ARG A 1 111 ? 29.007 10.197 -60.084 1.00 52.69 111 ARG A N 1
ATOM 866 C CA . ARG A 1 111 ? 29.156 10.429 -61.506 1.00 52.69 111 ARG A CA 1
ATOM 867 C C . ARG A 1 111 ? 30.537 9.879 -61.759 1.00 52.69 111 ARG A C 1
ATOM 869 O O . ARG A 1 111 ? 31.493 10.418 -61.210 1.00 52.69 111 ARG A O 1
ATOM 876 N N . SER A 1 112 ? 30.607 8.748 -62.449 1.00 58.09 112 SER A N 1
ATOM 877 C CA . SER A 1 112 ? 31.846 8.065 -62.763 1.00 58.09 112 SER A CA 1
ATOM 878 C C . SER A 1 112 ? 32.691 9.043 -63.573 1.00 58.09 112 SER A C 1
ATOM 880 O O . SER A 1 112 ? 32.603 9.101 -64.795 1.00 58.09 112 SER A O 1
ATOM 882 N N . CYS A 1 113 ? 33.459 9.884 -62.882 1.00 53.28 113 CYS A N 1
ATOM 883 C CA . CYS A 1 113 ? 34.257 10.959 -63.462 1.00 53.28 113 CYS A CA 1
ATOM 884 C C . CYS A 1 113 ? 35.591 10.406 -63.986 1.00 53.28 113 CYS A C 1
ATOM 886 O O . CYS A 1 113 ? 36.587 11.112 -64.060 1.00 53.28 113 CYS A O 1
ATOM 888 N N . SER A 1 114 ? 35.617 9.116 -64.326 1.00 55.94 114 SER A N 1
ATOM 889 C CA . SER A 1 114 ? 36.779 8.413 -64.858 1.00 55.94 114 SER A CA 1
ATOM 890 C C . SER A 1 114 ? 36.588 7.932 -66.293 1.00 55.94 114 SER A C 1
ATOM 892 O O . SER A 1 114 ? 37.538 7.415 -66.878 1.00 55.94 114 SER A O 1
ATOM 894 N N . ARG A 1 115 ? 35.424 8.149 -66.928 1.00 55.72 115 ARG A N 1
ATOM 895 C CA . ARG A 1 115 ? 35.376 8.055 -68.393 1.00 55.72 115 ARG A CA 1
ATOM 896 C C . ARG A 1 115 ? 36.043 9.306 -68.944 1.00 55.72 115 ARG A C 1
ATOM 898 O O . ARG A 1 115 ? 35.413 10.360 -69.022 1.00 55.72 115 ARG A O 1
ATOM 905 N N . ARG A 1 116 ? 37.341 9.187 -69.251 1.00 55.53 116 ARG A N 1
ATOM 906 C CA . ARG A 1 116 ? 38.096 10.147 -70.066 1.00 55.53 116 ARG A CA 1
ATOM 907 C C . ARG A 1 116 ? 37.172 10.602 -71.192 1.00 55.53 1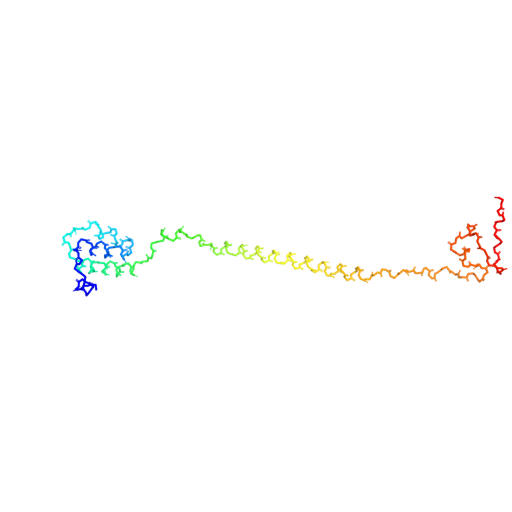16 ARG A C 1
ATOM 909 O O . ARG A 1 116 ? 36.760 9.778 -72.002 1.00 55.53 116 ARG A O 1
ATOM 916 N N . ARG A 1 117 ? 36.803 11.884 -71.206 1.00 57.44 117 ARG A N 1
ATOM 917 C CA . ARG A 1 117 ? 36.151 12.475 -72.371 1.00 57.44 117 ARG A CA 1
ATOM 918 C C . ARG A 1 117 ? 37.199 12.451 -73.475 1.00 57.44 117 ARG A C 1
ATOM 920 O O . ARG A 1 117 ? 38.053 13.328 -73.521 1.00 57.44 117 ARG A O 1
ATOM 927 N N . THR A 1 118 ? 37.202 11.406 -74.293 1.00 58.84 118 THR A N 1
ATOM 928 C CA . THR A 1 118 ? 37.789 11.492 -75.627 1.00 58.84 118 THR A CA 1
ATOM 929 C C . THR A 1 118 ? 37.044 12.633 -76.300 1.00 58.84 118 THR A C 1
ATOM 931 O O . THR A 1 118 ? 35.819 12.564 -76.424 1.00 58.84 118 THR A O 1
ATOM 934 N N . ALA A 1 119 ? 37.750 13.722 -76.613 1.00 63.12 119 ALA A N 1
ATOM 935 C CA . ALA A 1 119 ? 37.169 14.955 -77.153 1.00 63.12 119 ALA A CA 1
ATOM 936 C C . ALA A 1 119 ? 36.414 14.728 -78.480 1.00 63.12 119 ALA A C 1
ATOM 938 O O . ALA A 1 119 ? 35.676 15.591 -78.939 1.00 63.12 119 ALA A O 1
ATOM 939 N N . ASP A 1 120 ? 36.555 13.525 -79.025 1.00 70.44 120 ASP A N 1
ATOM 940 C CA . ASP A 1 120 ? 36.166 13.106 -80.360 1.00 70.44 120 ASP A CA 1
ATOM 941 C C . ASP A 1 120 ? 34.848 12.300 -80.347 1.00 70.44 120 ASP A C 1
ATOM 943 O O . ASP A 1 120 ? 34.359 11.871 -81.392 1.00 70.44 120 ASP A O 1
ATOM 947 N N . VAL A 1 121 ? 34.247 12.079 -79.165 1.00 80.81 121 VAL A N 1
ATOM 948 C CA . VAL A 1 121 ? 33.015 11.288 -79.001 1.00 80.81 121 VAL A CA 1
ATOM 949 C C . VAL A 1 121 ? 31.915 12.110 -78.333 1.00 80.81 121 VAL A C 1
ATOM 951 O O . VAL A 1 121 ? 32.076 12.637 -77.233 1.00 80.81 121 VAL A O 1
ATOM 954 N N . CYS A 1 122 ? 30.757 12.197 -78.988 1.00 83.88 122 CYS A N 1
ATOM 955 C CA . CYS A 1 122 ? 29.631 12.988 -78.509 1.00 83.88 122 CYS A CA 1
ATOM 956 C C . CYS A 1 122 ? 28.991 12.404 -77.239 1.00 83.88 122 CYS A C 1
A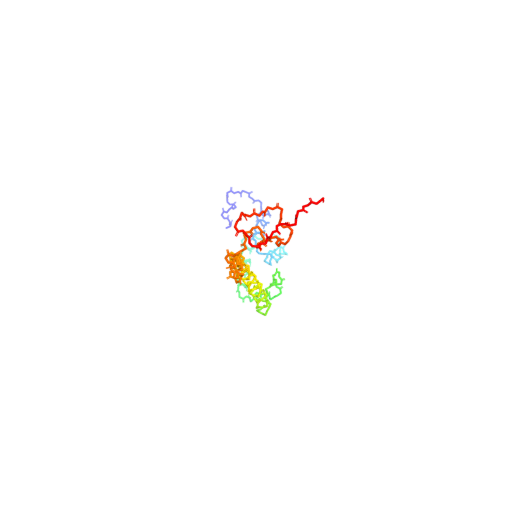TOM 958 O O . CYS A 1 122 ? 29.163 11.230 -76.890 1.00 83.88 122 CYS A O 1
ATOM 960 N N . TRP A 1 123 ? 28.202 13.226 -76.542 1.00 83.69 123 TRP A N 1
ATOM 961 C CA . TRP A 1 123 ? 27.512 12.811 -75.316 1.00 83.69 123 TRP A CA 1
ATOM 962 C C . TRP A 1 123 ? 26.618 11.576 -75.530 1.00 83.69 123 TRP A C 1
ATOM 964 O O . TRP A 1 123 ? 26.601 10.679 -74.686 1.00 83.69 123 TRP A O 1
ATOM 974 N N . TYR A 1 124 ? 25.943 11.484 -76.682 1.00 84.56 124 TYR A N 1
ATOM 975 C CA . TYR A 1 124 ? 25.076 10.353 -77.015 1.00 84.56 124 TYR A CA 1
ATOM 976 C C . TYR A 1 124 ? 25.869 9.045 -77.146 1.00 84.56 124 TYR A C 1
ATOM 978 O O . TYR A 1 124 ? 25.552 8.073 -76.466 1.00 84.56 124 TYR A O 1
ATOM 986 N N . HIS A 1 125 ? 26.962 9.027 -77.911 1.00 83.81 125 HIS A N 1
ATOM 987 C CA . HIS A 1 125 ? 27.832 7.849 -78.022 1.00 83.81 125 HIS A CA 1
ATOM 988 C C . HIS A 1 125 ? 28.545 7.508 -76.701 1.00 83.81 125 HIS A C 1
ATOM 990 O O . HIS A 1 125 ? 28.762 6.337 -76.402 1.00 83.81 125 HIS A O 1
ATOM 996 N N . THR A 1 126 ? 28.832 8.495 -75.846 1.00 81.75 126 THR A N 1
ATOM 997 C CA . THR A 1 126 ? 29.415 8.253 -74.511 1.00 81.75 126 THR A CA 1
ATOM 998 C C . THR A 1 126 ? 28.459 7.504 -73.571 1.00 81.75 126 THR A C 1
ATOM 1000 O O . THR A 1 126 ? 28.899 6.737 -72.706 1.00 81.75 126 THR A O 1
ATOM 1003 N N . ASN A 1 127 ? 27.151 7.742 -73.707 1.00 80.06 127 ASN A N 1
ATOM 1004 C CA . ASN A 1 127 ? 26.134 7.163 -72.831 1.00 80.06 127 ASN A CA 1
ATOM 1005 C C . ASN A 1 127 ? 25.486 5.894 -73.410 1.00 80.06 127 ASN A C 1
ATOM 1007 O O . ASN A 1 127 ? 25.180 4.976 -72.652 1.00 80.06 127 ASN A O 1
ATOM 1011 N N . PHE A 1 128 ? 25.307 5.831 -74.734 1.00 81.31 128 PHE A N 1
ATOM 1012 C CA . PHE A 1 128 ? 24.576 4.762 -75.429 1.00 81.31 128 PHE A CA 1
ATOM 1013 C C . PHE A 1 128 ? 25.461 3.884 -76.335 1.00 81.31 128 PHE A C 1
ATOM 1015 O O . PHE A 1 128 ? 24.999 2.849 -76.817 1.00 81.31 128 PHE A O 1
ATOM 1022 N N . GLY A 1 129 ? 26.731 4.249 -76.553 1.00 80.75 129 GLY A N 1
ATOM 1023 C CA . GLY A 1 129 ? 27.631 3.527 -77.459 1.00 80.75 129 GLY A CA 1
ATOM 1024 C C . GLY A 1 129 ? 27.086 3.482 -78.888 1.00 80.75 129 GLY A C 1
ATOM 1025 O O . GLY A 1 129 ? 26.348 4.372 -79.297 1.00 80.75 129 GLY A O 1
ATOM 1026 N N . SER A 1 130 ? 27.378 2.414 -79.631 1.00 79.19 130 SER A N 1
ATOM 1027 C CA . SER A 1 130 ? 26.909 2.203 -81.014 1.00 79.19 130 SER A CA 1
ATOM 1028 C C . SER A 1 130 ? 25.384 2.113 -81.181 1.00 79.19 130 SER A C 1
ATOM 1030 O O . SER A 1 130 ? 24.897 2.078 -82.305 1.00 79.19 130 SER A O 1
ATOM 1032 N N . LYS A 1 131 ? 24.618 2.095 -80.082 1.00 78.56 131 LYS A N 1
ATOM 1033 C CA . LYS A 1 131 ? 23.147 2.142 -80.081 1.00 78.56 131 LYS A CA 1
ATOM 1034 C C . LYS A 1 131 ? 22.596 3.574 -80.021 1.00 78.56 131 LYS A C 1
ATOM 1036 O O . LYS A 1 131 ? 21.408 3.765 -79.780 1.00 78.56 131 LYS A O 1
ATOM 1041 N N . ALA A 1 132 ? 23.445 4.590 -80.163 1.00 81.00 132 ALA A N 1
ATOM 1042 C CA . ALA A 1 132 ? 22.997 5.973 -80.208 1.00 81.00 132 ALA A CA 1
ATOM 1043 C C . ALA A 1 132 ? 22.234 6.246 -81.514 1.00 81.00 132 ALA A C 1
ATOM 1045 O O . ALA A 1 132 ? 22.773 6.103 -82.605 1.00 81.00 132 ALA A O 1
ATOM 1046 N N . HIS A 1 133 ? 20.982 6.684 -81.389 1.00 78.75 133 HIS A N 1
ATOM 1047 C CA . HIS A 1 133 ? 20.143 7.068 -82.530 1.00 78.75 133 HIS A CA 1
ATOM 1048 C C . HIS A 1 133 ? 20.379 8.509 -83.002 1.00 78.75 133 HIS A C 1
ATOM 1050 O O . HIS A 1 133 ? 19.886 8.908 -84.051 1.00 78.75 133 HIS A O 1
ATOM 1056 N N . LEU A 1 134 ? 21.099 9.306 -82.208 1.00 77.69 134 LEU A N 1
ATOM 1057 C CA . LEU A 1 134 ? 21.468 10.675 -82.538 1.00 77.69 134 LEU A CA 1
ATOM 1058 C C . LEU A 1 134 ? 22.968 10.861 -82.348 1.00 77.69 134 LEU A C 1
ATOM 1060 O O . LEU A 1 134 ? 23.544 10.404 -81.358 1.00 77.69 134 LEU A O 1
ATOM 1064 N N . CYS A 1 135 ? 23.576 11.589 -83.278 1.00 85.12 135 CYS A N 1
ATOM 1065 C CA . CYS A 1 135 ? 24.988 11.927 -83.264 1.00 85.12 135 CYS A CA 1
ATOM 1066 C C . CYS A 1 135 ? 25.186 13.420 -83.557 1.00 85.12 135 CYS A C 1
ATOM 1068 O O . CYS A 1 135 ? 24.442 14.014 -84.333 1.00 85.12 135 CYS A O 1
ATOM 1070 N N . SER A 1 136 ? 26.169 14.043 -82.901 1.00 79.19 136 SER A N 1
ATOM 1071 C CA . SER A 1 136 ? 26.562 15.424 -83.194 1.00 79.19 136 SER A CA 1
ATOM 1072 C C . SER A 1 136 ? 27.486 15.472 -84.408 1.00 79.19 136 SER A C 1
ATOM 1074 O O . SER A 1 136 ? 28.341 14.603 -84.550 1.00 79.19 136 SER A O 1
ATOM 1076 N N . SER A 1 137 ? 27.399 16.536 -85.205 1.00 70.31 137 SER A N 1
ATOM 1077 C CA . SER A 1 137 ? 28.129 16.707 -86.473 1.00 70.31 137 SER A CA 1
ATOM 1078 C C . SER A 1 137 ? 29.657 16.579 -86.398 1.00 70.31 137 SER A C 1
ATOM 1080 O O . SER A 1 137 ? 30.278 16.264 -87.401 1.00 70.31 137 SER A O 1
ATOM 1082 N N . LEU A 1 138 ? 30.268 16.808 -85.232 1.00 72.19 138 LEU A N 1
ATOM 1083 C CA . LEU A 1 138 ? 31.722 16.728 -85.021 1.00 72.19 138 LEU A CA 1
ATOM 1084 C C . LEU A 1 138 ? 32.161 15.453 -84.277 1.00 72.19 138 LEU A C 1
ATOM 1086 O O . LEU A 1 138 ? 33.207 15.439 -83.635 1.00 72.19 138 LEU A O 1
ATOM 1090 N N . CYS A 1 139 ? 31.340 14.402 -84.282 1.00 81.25 139 CYS A N 1
ATOM 1091 C CA . CYS A 1 139 ? 31.686 13.133 -83.645 1.00 81.25 139 CYS A CA 1
ATOM 1092 C C . CYS A 1 139 ? 32.472 12.239 -84.609 1.00 81.25 139 CYS A C 1
ATOM 1094 O O . CYS A 1 139 ? 32.026 12.000 -85.726 1.00 81.25 139 CYS A O 1
ATOM 1096 N N . SER A 1 140 ? 33.560 11.638 -84.136 1.00 75.44 140 SER A N 1
ATOM 1097 C CA . SER A 1 140 ? 34.390 10.717 -84.927 1.00 75.44 140 SER A CA 1
ATOM 1098 C C . SER A 1 140 ? 33.813 9.297 -85.056 1.00 75.44 140 SER A C 1
ATOM 1100 O O . SER A 1 140 ? 34.435 8.438 -85.671 1.00 75.44 140 SER A O 1
ATOM 1102 N N . LEU A 1 141 ? 32.644 9.027 -84.460 1.00 72.31 141 LEU A N 1
ATOM 1103 C CA . LEU A 1 141 ? 31.898 7.776 -84.625 1.00 72.31 141 LEU A CA 1
ATOM 1104 C C . LEU A 1 141 ? 30.702 8.060 -85.531 1.00 72.31 141 LEU A C 1
ATOM 1106 O O . LEU A 1 141 ? 29.741 8.707 -85.104 1.00 72.31 141 LEU A O 1
ATOM 1110 N N . GLU A 1 142 ? 30.778 7.597 -86.778 1.00 64.56 142 GLU A N 1
ATOM 1111 C CA . GLU A 1 142 ? 29.636 7.613 -87.687 1.00 64.56 142 GLU A CA 1
ATOM 1112 C C . GLU A 1 142 ? 28.539 6.701 -87.131 1.00 64.56 142 GLU A C 1
ATOM 1114 O O . GLU A 1 142 ? 28.789 5.561 -86.729 1.00 64.56 142 GLU A O 1
ATOM 1119 N N . SER A 1 143 ? 27.314 7.223 -87.055 1.00 62.41 143 SER A N 1
ATOM 1120 C CA . SER A 1 143 ? 26.162 6.426 -86.642 1.00 62.41 143 SER A CA 1
ATOM 1121 C C . SER A 1 143 ? 25.938 5.285 -87.635 1.00 62.41 143 SER A C 1
ATOM 1123 O O . SER A 1 143 ? 26.084 5.509 -88.839 1.00 62.41 143 SER A O 1
ATOM 1125 N N . PRO A 1 144 ? 25.529 4.086 -87.184 1.00 56.94 144 PRO A N 1
ATOM 1126 C CA . PRO A 1 144 ? 25.053 3.072 -88.111 1.00 56.94 144 PRO A CA 1
ATOM 1127 C C . PRO A 1 144 ? 23.837 3.644 -88.850 1.00 56.94 144 PRO A C 1
ATOM 1129 O O . PRO A 1 144 ? 22.816 3.955 -88.235 1.00 56.94 144 PRO A O 1
ATOM 1132 N N . GLN A 1 145 ? 23.978 3.842 -90.161 1.00 55.72 145 GLN A N 1
ATOM 1133 C CA . GLN A 1 145 ? 22.873 4.197 -91.044 1.00 55.72 145 GLN A CA 1
ATOM 1134 C C . GLN A 1 145 ? 21.867 3.047 -90.968 1.00 55.72 145 GLN A C 1
ATOM 1136 O O . GLN A 1 145 ? 22.172 1.918 -91.351 1.00 55.72 145 GLN A O 1
ATOM 1141 N N . GLY A 1 146 ? 20.718 3.310 -90.349 1.00 49.84 146 GLY A N 1
ATOM 1142 C CA . GLY A 1 146 ? 19.662 2.321 -90.200 1.00 49.84 146 GLY A CA 1
ATOM 1143 C C . GLY A 1 146 ? 19.085 1.948 -91.562 1.00 49.84 146 GLY A C 1
ATOM 1144 O O . GLY A 1 146 ? 18.706 2.838 -92.320 1.00 49.84 146 GLY A O 1
ATOM 1145 N N . ASN A 1 147 ? 19.016 0.644 -91.829 1.00 34.94 147 ASN A N 1
ATOM 1146 C CA . ASN A 1 147 ? 18.000 0.053 -92.700 1.00 34.94 147 ASN A CA 1
ATOM 1147 C C . ASN A 1 147 ? 16.832 -0.409 -91.830 1.00 34.94 147 ASN A C 1
ATOM 1149 O O . ASN A 1 147 ? 17.115 -0.960 -90.738 1.00 34.94 147 ASN A O 1
#

Radius of gyration: 47.73 Å; Cα contacts (8 Å, |Δi|>4): 47; chains: 1; bounding box: 70×32×124 Å

Secondary structure (DSSP, 8-state):
-HHHHTTS---HHHHHHHHHHTS-HHHHHHHHTS-TT--HHHHHHHHHHHHHHHHHSPPPGGGGGGS----HHHHHHHHHHHHHHHHHHHHHHHHHHHHHHHHSS-------TTS---TTS-HHHHHHGGG-S---TT-SS------

Solvent-accessible surface area (backbone atoms only — not comparable to full-atom values): 9220 Å² total; per-residue (Å²): 115,73,74,64,53,77,82,42,94,66,52,70,68,58,52,43,51,59,53,44,70,75,42,59,67,77,55,27,58,58,58,69,72,43,72,85,82,60,50,64,70,57,52,48,55,51,47,54,54,52,53,55,53,52,72,74,44,76,79,62,77,79,74,60,74,86,53,86,73,64,49,75,66,54,50,49,52,51,52,51,53,50,54,52,50,49,51,53,51,50,53,53,51,51,53,52,54,54,50,51,62,56,61,70,53,60,74,69,81,73,69,74,87,73,69,74,78,56,90,47,56,36,73,45,44,74,75,49,40,91,72,32,91,56,82,55,95,79,33,77,67,80,65,77,80,80,130

Mean predicted aligned error: 20.59 Å